Protein AF-A0A1F5G366-F1 (afdb_monomer_lite)

Secondary structure (DSSP, 8-state):
-HHHHHHHHHHHHHHHHHHHHHHHHHHHHHHHSPPPPHHHHHHHHHSPPPTT-SEEEEEEEPPEEETTEEEPPEEEEEEEESS-HHHHHHHHHHHHHHHH-EE-HHHHHHHHH--TTS-EEEEEE-TT-EEEEEEEEE-S-GGGTT-EEEEEEEEE------

Foldseek 3Di:
DVVVVVVVVVVVVVVVVVVVVVVVVVVVVCVQFPWADVVLVVLVVLQDDDPQWPDWDKDWGTWHDDPNDTRHTWIKIKTFGLDFLVVVCVVCVVVLCVVQVDWDPVLVVCSVDPDADDWRWIWGHHPQGKIKIKTDDAPDDNVRRRGTMIMITIHGCPDPPD

Structure (mmCIF, N/CA/C/O backbone):
data_AF-A0A1F5G366-F1
#
_entry.id   AF-A0A1F5G366-F1
#
loop_
_atom_site.group_PDB
_atom_site.id
_atom_site.type_symbol
_atom_site.label_atom_id
_atom_site.label_alt_id
_atom_site.label_comp_id
_atom_site.label_asym_id
_atom_site.label_entity_id
_atom_site.label_seq_id
_atom_site.pdbx_PDB_ins_code
_atom_site.Cartn_x
_atom_site.Cartn_y
_atom_site.Cartn_z
_atom_site.occupancy
_atom_site.B_iso_or_equiv
_atom_site.auth_seq_id
_atom_site.auth_comp_id
_atom_site.auth_asym_id
_atom_site.auth_atom_id
_atom_site.pdbx_PDB_model_num
ATOM 1 N N . MET A 1 1 ? -31.351 -15.127 53.339 1.00 62.88 1 MET A N 1
ATOM 2 C CA . MET A 1 1 ? -31.829 -14.475 52.096 1.00 62.88 1 MET A CA 1
ATOM 3 C C . MET A 1 1 ? -31.366 -13.026 51.927 1.00 62.88 1 MET A C 1
ATOM 5 O O . MET A 1 1 ? -30.633 -12.786 50.982 1.00 62.88 1 MET A O 1
ATOM 9 N N . LYS A 1 2 ? -31.686 -12.069 52.819 1.00 72.69 2 LYS A N 1
ATOM 10 C CA . LYS A 1 2 ? -31.352 -10.634 52.615 1.00 72.69 2 LYS A CA 1
ATOM 11 C C . LYS A 1 2 ? -29.860 -10.327 52.368 1.00 72.69 2 LYS A C 1
ATOM 13 O O . LYS A 1 2 ? -29.548 -9.559 51.470 1.00 72.69 2 LYS A O 1
ATOM 18 N N . ARG A 1 3 ? -28.933 -10.961 53.102 1.00 75.75 3 ARG A N 1
ATOM 19 C CA . ARG A 1 3 ? -27.478 -10.754 52.916 1.00 75.75 3 ARG A CA 1
ATOM 20 C C . ARG A 1 3 ? -26.962 -11.238 51.554 1.00 75.75 3 ARG A C 1
ATOM 22 O O . ARG A 1 3 ? -26.128 -10.572 50.962 1.00 75.75 3 ARG A O 1
ATOM 29 N N . ILE A 1 4 ? -27.492 -12.353 51.047 1.00 83.06 4 ILE A N 1
ATOM 30 C CA . ILE A 1 4 ? -27.098 -12.917 49.745 1.00 83.06 4 ILE A CA 1
ATOM 31 C C . ILE A 1 4 ? -27.535 -11.983 48.613 1.00 83.06 4 ILE A C 1
ATOM 33 O O . ILE A 1 4 ? -26.748 -11.707 47.718 1.00 83.06 4 ILE A O 1
ATOM 37 N N . VAL A 1 5 ? -28.751 -11.432 48.696 1.00 84.94 5 VAL A N 1
ATOM 38 C CA . VAL A 1 5 ? -29.271 -10.470 47.707 1.00 84.94 5 VAL A CA 1
ATOM 39 C C . VAL A 1 5 ? -28.429 -9.191 47.671 1.00 84.94 5 VAL A C 1
ATOM 41 O O . VAL A 1 5 ? -28.116 -8.699 46.593 1.00 84.94 5 VAL A O 1
ATOM 44 N N . ILE A 1 6 ? -28.009 -8.685 48.836 1.00 88.06 6 ILE A N 1
ATOM 45 C CA . ILE A 1 6 ? -27.150 -7.494 48.931 1.00 88.06 6 ILE A CA 1
ATOM 46 C C . ILE A 1 6 ? -25.779 -7.753 48.291 1.00 88.06 6 ILE A C 1
ATOM 48 O O . ILE A 1 6 ? -25.325 -6.955 47.478 1.00 88.06 6 ILE A O 1
ATOM 52 N N . VAL A 1 7 ? -25.136 -8.882 48.608 1.00 89.81 7 VAL A N 1
ATOM 53 C CA . VAL A 1 7 ? -23.838 -9.251 48.015 1.00 89.81 7 VAL A CA 1
ATOM 54 C C . VAL A 1 7 ? -23.951 -9.408 46.496 1.00 89.81 7 VAL A C 1
ATOM 56 O O . VAL A 1 7 ? -23.112 -8.886 45.766 1.00 89.81 7 VAL A O 1
ATOM 59 N N . LEU A 1 8 ? -25.013 -10.057 46.007 1.00 92.00 8 LEU A N 1
ATOM 60 C CA . LEU A 1 8 ? -25.249 -10.236 44.573 1.00 92.00 8 LEU A CA 1
ATOM 61 C C . LEU A 1 8 ? -25.433 -8.891 43.850 1.00 92.00 8 LEU A C 1
ATOM 63 O O . LEU A 1 8 ? -24.874 -8.688 42.775 1.00 92.00 8 LEU A O 1
ATOM 67 N N . PHE A 1 9 ? -26.169 -7.957 44.459 1.00 93.44 9 PHE A N 1
ATOM 68 C CA . PHE A 1 9 ? -26.361 -6.610 43.923 1.00 93.44 9 PHE A CA 1
ATOM 69 C C . PHE A 1 9 ? -25.031 -5.859 43.775 1.00 93.44 9 PHE A C 1
ATOM 71 O O . PHE A 1 9 ? -24.763 -5.291 42.717 1.00 93.44 9 PHE A O 1
ATOM 78 N N . PHE A 1 10 ? -24.165 -5.905 44.793 1.00 94.62 10 PHE A N 1
ATOM 79 C CA . PHE A 1 10 ? -22.843 -5.277 44.716 1.00 94.62 10 PHE A CA 1
ATOM 80 C C . PHE A 1 10 ? -21.952 -5.908 43.640 1.00 94.62 10 PHE A C 1
ATOM 82 O O . PHE A 1 10 ? -21.270 -5.182 42.921 1.00 94.62 10 PHE A O 1
ATOM 89 N N . LEU A 1 11 ? -21.985 -7.233 43.476 1.00 95.12 11 LEU A N 1
ATOM 90 C CA . LEU A 1 11 ? -21.223 -7.916 42.424 1.00 95.12 11 LEU A CA 1
ATOM 91 C C . LEU A 1 11 ? -21.684 -7.514 41.016 1.00 95.12 11 LEU A C 1
ATOM 93 O O . LEU A 1 11 ? -20.852 -7.272 40.139 1.00 95.12 11 LEU A O 1
ATOM 97 N N . ILE A 1 12 ? -22.998 -7.394 40.805 1.00 96.12 12 ILE A N 1
ATOM 98 C CA . ILE A 1 12 ? -23.562 -6.913 39.536 1.00 96.12 12 ILE A CA 1
ATOM 99 C C . ILE A 1 12 ? -23.140 -5.462 39.288 1.00 96.12 12 ILE A C 1
ATOM 101 O O . ILE A 1 12 ? -22.677 -5.142 38.195 1.00 96.12 12 ILE A O 1
ATOM 105 N N . LEU A 1 13 ? -23.232 -4.598 40.303 1.00 96.00 13 LEU A N 1
ATOM 106 C CA . LEU A 1 13 ? -22.831 -3.196 40.196 1.00 96.00 13 LEU A CA 1
ATOM 107 C C . LEU A 1 13 ? -21.349 -3.057 39.814 1.00 96.00 13 LEU A C 1
ATOM 109 O O . LEU A 1 13 ? -21.022 -2.320 38.887 1.00 96.00 13 LEU A O 1
ATOM 113 N N . ILE A 1 14 ? -20.460 -3.803 40.477 1.00 96.00 14 ILE A N 1
ATOM 114 C CA . ILE A 1 14 ? -19.024 -3.817 40.163 1.00 96.00 14 ILE A CA 1
ATOM 115 C C . ILE A 1 14 ? -18.791 -4.300 38.727 1.00 96.00 14 ILE A C 1
ATOM 117 O O . ILE A 1 14 ? -18.025 -3.682 37.991 1.00 96.00 14 ILE A O 1
ATOM 121 N N . SER A 1 15 ? -19.487 -5.353 38.296 1.00 96.38 15 SER A N 1
ATOM 122 C CA . SER A 1 15 ? -19.366 -5.884 36.931 1.00 96.38 15 SER A CA 1
ATOM 123 C C . SER A 1 15 ? -19.785 -4.858 35.872 1.00 96.38 15 SER A C 1
ATOM 125 O O . SER A 1 15 ? -19.104 -4.700 34.859 1.00 96.38 15 SER A O 1
ATOM 127 N N . ILE A 1 16 ? -20.866 -4.110 36.123 1.00 96.94 16 ILE A N 1
ATOM 128 C CA . ILE A 1 16 ? -21.324 -3.024 35.245 1.00 96.94 16 ILE A CA 1
ATOM 129 C C . ILE A 1 16 ? -20.283 -1.900 35.186 1.00 96.94 16 ILE A C 1
ATOM 131 O O . ILE A 1 16 ? -19.959 -1.428 34.097 1.00 96.94 16 ILE A O 1
ATOM 135 N N . LEU A 1 17 ? -19.724 -1.491 36.328 1.00 96.19 17 LEU A N 1
ATOM 136 C CA . LEU A 1 17 ? -18.698 -0.445 36.378 1.00 96.19 17 LEU A CA 1
ATOM 137 C C . LEU A 1 17 ? -17.430 -0.848 35.611 1.00 96.19 17 LEU A C 1
ATOM 139 O O . LEU A 1 17 ? -16.893 -0.037 34.856 1.00 96.19 17 LEU A O 1
ATOM 143 N N . ILE A 1 18 ? -16.991 -2.105 35.742 1.00 96.19 18 ILE A N 1
ATOM 144 C CA . ILE A 1 18 ? -15.857 -2.649 34.979 1.00 96.19 18 ILE A CA 1
ATOM 145 C C . ILE A 1 18 ? -16.158 -2.621 33.477 1.00 96.19 18 ILE A C 1
ATOM 147 O O . ILE A 1 18 ? -15.318 -2.179 32.694 1.00 96.19 18 ILE A O 1
ATOM 151 N N . LEU A 1 19 ? -17.359 -3.041 33.066 1.00 96.31 19 LEU A N 1
ATOM 152 C CA . LEU A 1 19 ? -17.755 -3.036 31.658 1.00 96.31 19 LEU A CA 1
ATOM 153 C C . LEU A 1 19 ? -17.775 -1.615 31.076 1.00 96.31 19 LEU A C 1
ATOM 155 O O . LEU A 1 19 ? -17.230 -1.390 29.998 1.00 96.31 19 LEU A O 1
ATOM 159 N N . ILE A 1 20 ? -18.350 -0.645 31.793 1.00 95.81 20 ILE A N 1
ATOM 160 C CA . ILE A 1 20 ? -18.363 0.765 31.374 1.00 95.81 20 ILE A CA 1
ATOM 161 C C . ILE A 1 20 ? -16.931 1.300 31.254 1.00 95.81 20 ILE A C 1
ATOM 163 O O . ILE A 1 20 ? -16.596 1.941 30.256 1.00 95.81 20 ILE A O 1
ATOM 167 N N . GLY A 1 21 ? -16.070 1.013 32.234 1.00 93.31 21 GLY A N 1
ATOM 168 C CA . GLY A 1 21 ? -14.654 1.383 32.188 1.00 93.31 21 GLY A CA 1
ATOM 169 C C . GLY A 1 21 ? -13.950 0.811 30.955 1.00 93.31 21 GLY A C 1
ATOM 170 O O . GLY A 1 21 ? -13.311 1.550 30.206 1.00 93.31 21 GLY A O 1
ATOM 171 N N . PHE A 1 22 ? -14.142 -0.482 30.684 1.00 95.25 22 PHE A N 1
ATOM 172 C CA . PHE A 1 22 ? -13.574 -1.160 29.519 1.00 95.25 22 PHE A CA 1
ATOM 173 C C . PHE A 1 22 ? -14.056 -0.557 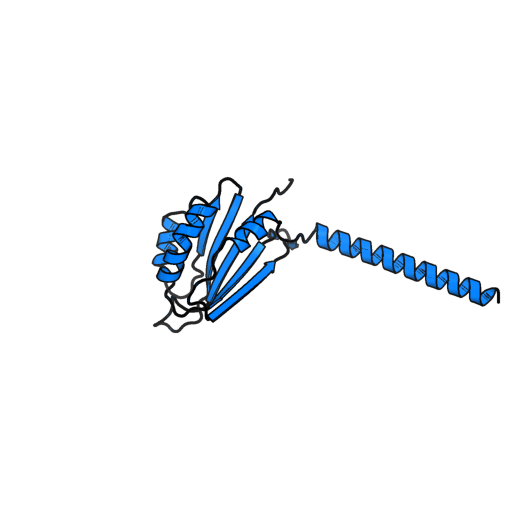28.191 1.00 95.25 22 PHE A C 1
ATOM 175 O O . PHE A 1 22 ? -13.250 -0.309 27.293 1.00 95.25 22 PHE A O 1
ATOM 182 N N . LEU A 1 23 ? -15.356 -0.271 28.066 1.00 94.44 23 LEU A N 1
ATOM 183 C CA . LEU A 1 23 ? -15.925 0.342 26.863 1.00 94.44 23 LEU A CA 1
ATOM 184 C C . LEU A 1 23 ? -15.363 1.749 26.612 1.00 94.44 23 LEU A C 1
ATOM 186 O O . LEU A 1 23 ? -15.047 2.079 25.468 1.00 94.44 23 LEU A O 1
ATOM 190 N N . ASN A 1 24 ? -15.179 2.553 27.664 1.00 92.50 24 ASN A N 1
ATOM 191 C CA . ASN A 1 24 ? -14.588 3.888 27.548 1.00 92.50 24 ASN A CA 1
ATOM 192 C C . ASN A 1 24 ? -13.113 3.838 27.129 1.00 92.50 24 ASN A C 1
ATOM 194 O O . ASN A 1 24 ? -12.729 4.546 26.200 1.00 92.50 24 ASN A O 1
ATOM 198 N N . ILE A 1 25 ? -12.301 2.964 27.739 1.00 90.75 25 ILE A N 1
ATOM 199 C CA . ILE A 1 25 ? -10.890 2.780 27.350 1.00 90.75 25 ILE A CA 1
ATOM 200 C C . ILE A 1 25 ? -10.794 2.351 25.885 1.00 90.75 25 ILE A C 1
ATOM 202 O O . ILE A 1 25 ? -10.002 2.900 25.120 1.00 90.75 25 ILE A O 1
ATOM 206 N N . ARG A 1 26 ? -11.638 1.402 25.466 1.00 88.25 26 ARG A N 1
ATOM 207 C CA . ARG A 1 26 ? -11.673 0.921 24.083 1.00 88.25 26 ARG A CA 1
ATOM 208 C C . ARG A 1 26 ? -12.060 2.026 23.097 1.00 88.25 26 ARG A C 1
ATOM 210 O O . ARG A 1 26 ? -11.462 2.110 22.027 1.00 88.25 26 ARG A O 1
ATOM 217 N N . LYS A 1 27 ? -13.028 2.878 23.451 1.00 87.38 27 LYS A N 1
ATOM 218 C CA . LYS A 1 27 ? -13.417 4.040 22.639 1.00 87.38 27 LYS A CA 1
ATOM 219 C C . LYS A 1 27 ? -12.245 5.008 22.462 1.00 87.38 27 LYS A C 1
ATOM 221 O O . LYS A 1 27 ? -11.898 5.307 21.325 1.00 87.38 27 LYS A O 1
ATOM 226 N N . ILE A 1 28 ? -11.608 5.418 23.562 1.00 85.31 28 ILE A N 1
ATOM 227 C CA . ILE A 1 28 ? -10.442 6.319 23.554 1.00 85.31 28 ILE A CA 1
ATOM 228 C C . ILE A 1 28 ? -9.320 5.726 22.695 1.00 85.31 28 ILE A C 1
ATOM 230 O O . ILE A 1 28 ? -8.752 6.409 21.846 1.00 85.31 28 ILE A O 1
ATOM 234 N N . TYR A 1 29 ? -9.038 4.431 22.858 1.00 84.00 29 TYR A N 1
ATOM 235 C CA . TYR A 1 29 ? -8.019 3.747 22.070 1.00 84.00 29 TYR A CA 1
ATOM 236 C C . TYR A 1 29 ? -8.291 3.836 20.562 1.00 84.00 29 TYR A C 1
ATOM 238 O O . TYR A 1 29 ? -7.373 4.146 19.808 1.00 84.00 29 TYR A O 1
ATOM 246 N N . TYR A 1 30 ? -9.525 3.599 20.108 1.00 81.12 30 TYR A N 1
ATOM 247 C CA . TYR A 1 30 ? -9.859 3.666 18.680 1.00 81.12 30 TYR A CA 1
ATOM 248 C C . TYR A 1 30 ? -9.951 5.084 18.123 1.00 81.12 30 TYR A C 1
ATOM 250 O O . TYR A 1 30 ? -9.686 5.271 16.939 1.00 81.12 30 TYR A O 1
ATOM 258 N N . GLU A 1 31 ? -10.303 6.062 18.952 1.00 80.25 31 GLU A N 1
ATOM 259 C CA . GLU A 1 31 ? -10.316 7.475 18.574 1.00 80.25 31 GLU A CA 1
ATOM 260 C C . GLU A 1 31 ? -8.891 7.993 18.332 1.00 80.25 31 GLU A C 1
ATOM 262 O O . GLU A 1 31 ? -8.640 8.676 17.343 1.00 80.25 31 GLU A O 1
ATOM 267 N N . HIS A 1 32 ? -7.933 7.574 19.165 1.00 78.38 32 HIS A N 1
ATOM 268 C CA . HIS A 1 32 ? -6.517 7.902 18.981 1.00 78.38 32 HIS A CA 1
ATOM 269 C C . HIS A 1 32 ? -5.772 6.973 18.016 1.00 78.38 32 HIS A C 1
ATOM 271 O O . HIS A 1 32 ? -4.686 7.333 17.568 1.00 78.38 32 HIS A O 1
ATOM 277 N N . ASN A 1 33 ? -6.332 5.800 17.697 1.00 81.38 33 ASN A N 1
ATOM 278 C CA . ASN A 1 33 ? -5.731 4.833 16.776 1.00 81.38 33 ASN A CA 1
ATOM 279 C C . ASN A 1 33 ? -6.712 4.382 15.677 1.00 81.38 33 ASN A C 1
ATOM 281 O O . ASN A 1 33 ? -7.146 3.210 15.655 1.00 81.38 33 ASN A O 1
ATOM 285 N N . PRO A 1 34 ? -7.108 5.306 14.778 1.00 83.06 34 PRO A N 1
ATOM 286 C CA . PRO A 1 34 ? -8.097 5.023 13.751 1.00 83.06 34 PRO A CA 1
ATOM 287 C C . PRO A 1 34 ? -7.582 4.001 12.733 1.00 83.06 34 PRO A C 1
ATOM 289 O O . PRO A 1 34 ? -6.385 3.896 12.460 1.00 83.06 34 PRO A O 1
ATOM 292 N N . LEU A 1 35 ? -8.511 3.228 12.166 1.00 86.94 35 LEU A N 1
ATOM 293 C CA . LEU A 1 35 ? -8.230 2.369 11.016 1.00 86.94 35 LEU A CA 1
ATOM 294 C C . LEU A 1 35 ? -8.151 3.198 9.728 1.00 86.94 35 LEU A C 1
ATOM 296 O O . LEU A 1 35 ? -8.714 4.294 9.677 1.00 86.94 35 LEU A O 1
ATOM 300 N N . PRO A 1 36 ? -7.514 2.660 8.672 1.00 88.81 36 PRO A N 1
ATOM 301 C CA . PRO A 1 36 ? -7.620 3.230 7.337 1.00 88.81 36 PRO A CA 1
ATOM 302 C C . PRO A 1 36 ? -9.082 3.368 6.919 1.00 88.81 36 PRO A C 1
ATOM 304 O O . PRO A 1 36 ? -9.911 2.499 7.204 1.00 88.81 36 PRO A O 1
ATOM 307 N N . SER A 1 37 ? -9.388 4.457 6.226 1.00 88.25 37 SER A N 1
ATOM 308 C CA . SER A 1 37 ? -10.738 4.758 5.760 1.00 88.25 37 SER A CA 1
ATOM 309 C C . SER A 1 37 ? -11.258 3.754 4.726 1.00 88.25 37 SER A C 1
ATOM 311 O O . SER A 1 37 ? -10.489 3.054 4.059 1.00 88.25 37 SER A O 1
ATOM 313 N N . GLU A 1 38 ? -12.578 3.749 4.513 1.00 88.50 38 GLU A N 1
ATOM 314 C CA . GLU A 1 38 ? -13.206 2.987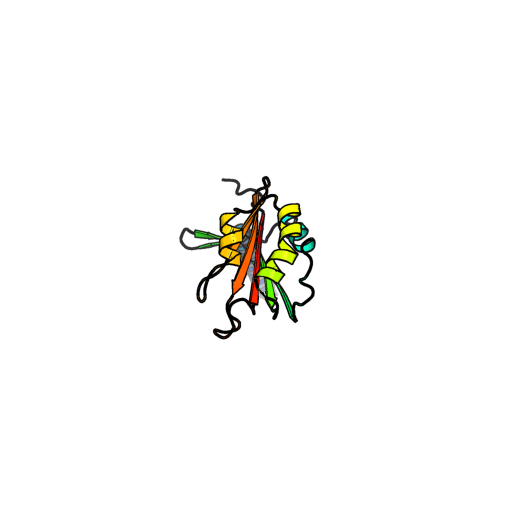 3.421 1.00 88.50 38 GLU A CA 1
ATOM 315 C C . GLU A 1 38 ? -12.687 3.414 2.042 1.00 88.50 38 GLU A C 1
ATOM 317 O O . GLU A 1 38 ? -12.563 2.593 1.140 1.00 88.50 38 GLU A O 1
ATOM 322 N N . ARG A 1 39 ? -12.301 4.681 1.875 1.00 86.88 39 ARG A N 1
ATOM 323 C CA . ARG A 1 39 ? -11.695 5.164 0.633 1.00 86.88 39 ARG A CA 1
ATOM 324 C C . ARG A 1 39 ? -10.306 4.574 0.403 1.00 86.88 39 ARG A C 1
ATOM 326 O O . ARG A 1 39 ? -10.025 4.086 -0.690 1.00 86.88 39 ARG A O 1
ATOM 333 N N . THR A 1 40 ? -9.463 4.566 1.437 1.00 88.50 40 THR A N 1
ATOM 334 C CA . THR A 1 40 ? -8.149 3.908 1.382 1.00 88.50 40 THR A CA 1
ATOM 335 C C . THR A 1 40 ? -8.324 2.414 1.093 1.00 88.50 40 THR A C 1
ATOM 337 O O . THR A 1 40 ? -7.585 1.846 0.293 1.00 88.50 40 THR A O 1
ATOM 340 N N . ARG A 1 41 ? -9.350 1.782 1.684 1.00 90.50 41 ARG A N 1
ATOM 341 C CA . ARG A 1 41 ? -9.714 0.385 1.420 1.00 90.50 41 ARG A CA 1
ATOM 342 C C . ARG A 1 41 ? -10.123 0.150 -0.039 1.00 90.50 41 ARG A C 1
ATOM 344 O O . ARG A 1 41 ? -9.634 -0.788 -0.654 1.00 90.50 41 ARG A O 1
ATOM 351 N N . ALA A 1 42 ? -10.978 1.000 -0.599 1.00 89.06 42 ALA A N 1
ATOM 352 C CA . ALA A 1 42 ? -11.442 0.859 -1.977 1.00 89.06 42 ALA A CA 1
ATOM 353 C C . ALA A 1 42 ? -10.294 0.985 -2.991 1.00 89.06 42 ALA A C 1
ATOM 355 O O . ALA A 1 42 ? -10.251 0.244 -3.969 1.00 89.06 42 ALA A O 1
ATOM 356 N N . ILE A 1 43 ? -9.340 1.889 -2.742 1.00 87.94 43 ILE A N 1
ATOM 357 C CA . ILE A 1 43 ? -8.140 2.022 -3.581 1.00 87.94 43 ILE A CA 1
ATOM 358 C C . ILE A 1 43 ? -7.226 0.811 -3.412 1.00 87.94 43 ILE A C 1
ATOM 360 O O . ILE A 1 43 ? -6.732 0.283 -4.399 1.00 87.94 43 ILE A O 1
ATOM 364 N N . ARG A 1 44 ? -7.030 0.321 -2.184 1.00 91.12 44 ARG A N 1
ATOM 365 C CA . ARG A 1 44 ? -6.279 -0.919 -1.943 1.00 91.12 44 ARG A CA 1
ATOM 366 C C . ARG A 1 44 ? -6.839 -2.066 -2.783 1.00 91.12 44 ARG A C 1
ATOM 368 O O . ARG A 1 44 ? -6.075 -2.780 -3.418 1.00 91.12 44 ARG A O 1
ATOM 375 N N . ASP A 1 45 ? -8.160 -2.216 -2.802 1.00 91.31 45 ASP A N 1
ATOM 376 C CA . ASP A 1 45 ? -8.836 -3.292 -3.533 1.00 91.31 45 ASP A CA 1
ATOM 377 C C . ASP A 1 45 ? -8.775 -3.125 -5.059 1.00 91.31 45 ASP A C 1
ATOM 379 O O . ASP A 1 45 ? -8.991 -4.094 -5.785 1.00 91.31 45 ASP A O 1
ATOM 383 N N . SER A 1 46 ? -8.456 -1.926 -5.561 1.00 89.50 46 SER A N 1
ATOM 384 C CA . SER A 1 46 ? -8.252 -1.680 -6.993 1.00 89.50 46 SER A CA 1
ATOM 385 C C . SER A 1 46 ? -6.814 -1.928 -7.460 1.00 89.50 46 SER A C 1
ATOM 387 O O . SER A 1 46 ? -6.575 -1.994 -8.669 1.00 89.50 46 SER A O 1
ATOM 389 N N . ILE A 1 47 ? -5.859 -2.080 -6.535 1.00 90.44 47 ILE A N 1
ATOM 390 C CA . ILE A 1 47 ? -4.469 -2.404 -6.864 1.00 90.44 47 ILE A CA 1
ATOM 391 C C . ILE A 1 47 ? -4.396 -3.891 -7.238 1.00 90.44 47 ILE A C 1
ATOM 393 O O . ILE A 1 47 ? -4.703 -4.751 -6.407 1.00 90.44 47 ILE A O 1
ATOM 397 N N . PRO A 1 48 ? -3.983 -4.232 -8.473 1.00 94.44 48 PRO A N 1
ATOM 398 C CA . PRO A 1 48 ? -3.870 -5.619 -8.884 1.00 94.44 48 PRO A CA 1
ATOM 399 C C . PRO A 1 48 ? -2.720 -6.298 -8.141 1.00 94.44 48 PRO A C 1
ATOM 401 O O . PRO A 1 48 ? -1.656 -5.711 -7.942 1.00 94.44 48 PRO A O 1
ATOM 404 N N . ARG A 1 49 ? -2.916 -7.567 -7.779 1.00 95.31 49 ARG A N 1
ATOM 405 C CA . ARG A 1 49 ? -1.831 -8.416 -7.281 1.00 95.31 49 ARG A CA 1
ATOM 406 C C . ARG A 1 49 ? -0.737 -8.541 -8.346 1.00 95.31 49 ARG A C 1
ATOM 408 O O . ARG A 1 49 ? -1.052 -8.782 -9.511 1.00 95.31 49 ARG A O 1
ATOM 415 N N . TYR A 1 50 ? 0.530 -8.441 -7.937 1.00 95.75 50 TYR A N 1
ATOM 416 C CA . TYR A 1 50 ? 1.654 -8.683 -8.845 1.00 95.75 50 TYR A CA 1
ATOM 417 C C . TYR A 1 50 ? 1.619 -10.140 -9.340 1.00 95.75 50 TYR A C 1
ATOM 419 O O . TYR A 1 50 ? 1.549 -11.050 -8.507 1.00 95.75 50 TYR A O 1
ATOM 427 N N . PRO A 1 51 ? 1.662 -10.394 -10.658 1.00 96.00 51 PRO A N 1
ATOM 428 C CA . PRO A 1 51 ? 1.425 -11.727 -11.212 1.00 96.00 51 PRO A CA 1
ATOM 429 C C . PRO A 1 51 ? 2.453 -12.764 -10.747 1.00 96.00 51 PRO A C 1
ATOM 431 O O . PRO A 1 51 ? 2.080 -13.899 -10.461 1.00 96.00 51 PRO A O 1
ATOM 434 N N . ASN A 1 52 ? 3.715 -12.360 -10.595 1.00 95.06 52 ASN A N 1
ATOM 435 C CA . ASN A 1 52 ? 4.813 -13.253 -10.218 1.00 95.06 52 ASN A CA 1
ATOM 436 C C . ASN A 1 52 ? 5.099 -13.260 -8.704 1.00 95.06 52 ASN A C 1
ATOM 438 O O . ASN A 1 52 ? 6.104 -13.810 -8.260 1.00 95.06 52 ASN A O 1
ATOM 442 N N . ALA A 1 53 ? 4.223 -12.664 -7.885 1.00 93.31 53 ALA A N 1
ATOM 443 C CA . ALA A 1 53 ? 4.420 -12.625 -6.439 1.00 93.31 53 ALA A CA 1
ATOM 444 C C . ALA A 1 53 ? 4.167 -13.986 -5.771 1.00 93.31 53 ALA A C 1
ATOM 446 O O . ALA A 1 53 ? 3.039 -14.501 -5.768 1.00 93.31 53 ALA A O 1
ATOM 447 N N . THR A 1 54 ? 5.197 -14.515 -5.109 1.00 92.06 54 THR A N 1
ATOM 448 C CA . THR A 1 54 ? 5.144 -15.771 -4.341 1.00 92.06 54 THR A CA 1
ATOM 449 C C . THR A 1 54 ? 4.443 -15.597 -2.993 1.00 92.06 54 THR A C 1
ATOM 451 O O . THR A 1 54 ? 3.806 -16.526 -2.496 1.00 92.06 54 THR A O 1
ATOM 454 N N . ARG A 1 55 ? 4.484 -14.381 -2.440 1.00 91.12 55 ARG A N 1
ATOM 455 C CA . ARG A 1 55 ? 3.784 -13.959 -1.220 1.00 91.12 55 ARG A CA 1
ATOM 456 C C . ARG A 1 55 ? 2.959 -12.708 -1.501 1.00 91.12 55 ARG A C 1
ATOM 458 O O . ARG A 1 55 ? 3.380 -11.868 -2.285 1.00 91.12 55 ARG A O 1
ATOM 465 N N . TRP A 1 56 ? 1.790 -12.587 -0.877 1.00 93.00 56 TRP A N 1
ATOM 466 C CA . TRP A 1 56 ? 0.961 -11.382 -0.954 1.00 93.00 56 TRP A CA 1
ATOM 467 C C . TRP A 1 56 ? 0.198 -11.200 0.350 1.00 93.00 56 TRP A C 1
ATOM 469 O O . TRP A 1 56 ? -0.741 -11.946 0.635 1.00 93.00 56 TRP A O 1
ATOM 479 N N . GLU A 1 57 ? 0.608 -10.219 1.140 1.00 94.25 57 GLU A N 1
ATOM 480 C CA . GLU A 1 57 ? 0.036 -9.933 2.449 1.00 94.25 57 GLU A CA 1
ATOM 481 C C . GLU A 1 57 ? -0.433 -8.495 2.518 1.00 94.25 57 GLU A C 1
ATOM 483 O O . GLU A 1 57 ? 0.214 -7.595 1.994 1.00 94.25 57 GLU A O 1
ATOM 488 N N . ILE A 1 58 ? -1.579 -8.284 3.157 1.00 94.38 58 ILE A N 1
ATOM 489 C CA . ILE A 1 58 ? -2.161 -6.961 3.334 1.00 94.38 58 ILE A CA 1
ATOM 490 C C . ILE A 1 58 ? -2.475 -6.779 4.812 1.00 94.38 58 ILE A C 1
ATOM 492 O O . ILE A 1 58 ? -3.280 -7.518 5.381 1.00 94.38 58 ILE A O 1
ATOM 496 N N . GLU A 1 59 ? -1.894 -5.750 5.409 1.00 93.25 59 GLU A N 1
ATOM 497 C CA . GLU A 1 59 ? -2.076 -5.395 6.807 1.00 93.25 59 GLU A CA 1
ATOM 498 C C . GLU A 1 59 ? -2.679 -3.997 6.938 1.00 93.25 59 GLU A C 1
ATOM 500 O O . GLU A 1 59 ? -2.328 -3.065 6.216 1.00 93.25 59 GLU A O 1
ATOM 505 N N . ALA A 1 60 ? -3.609 -3.837 7.880 1.00 91.25 60 ALA A N 1
ATOM 506 C CA . ALA A 1 60 ? -4.127 -2.526 8.249 1.00 91.25 60 ALA A CA 1
ATOM 507 C C . ALA A 1 60 ? -3.287 -1.959 9.396 1.00 91.25 60 ALA A C 1
ATOM 509 O O . ALA A 1 60 ? -3.373 -2.438 10.529 1.00 91.25 60 ALA A O 1
ATOM 510 N N . HIS A 1 61 ? -2.523 -0.908 9.121 1.00 88.31 61 HIS A N 1
ATOM 511 C CA . HIS A 1 61 ? -1.833 -0.144 10.144 1.00 88.31 61 HIS A CA 1
ATOM 512 C C . HIS A 1 61 ? -2.782 0.916 10.704 1.00 88.31 61 HIS A C 1
ATOM 514 O O . HIS A 1 61 ? -3.258 1.804 9.987 1.00 88.31 61 HIS A O 1
ATOM 520 N N . ARG A 1 62 ? -3.081 0.816 12.001 1.00 84.44 62 ARG A N 1
ATOM 521 C CA . ARG A 1 62 ? -3.793 1.886 12.702 1.00 84.44 62 ARG A CA 1
ATOM 522 C C . ARG A 1 62 ? -2.863 3.083 12.797 1.00 84.44 62 ARG A C 1
ATOM 524 O O . ARG A 1 62 ? -1.710 2.922 13.179 1.00 84.44 62 ARG A O 1
ATOM 531 N N . GLY A 1 63 ? -3.369 4.261 12.456 1.00 77.62 63 GLY A N 1
ATOM 532 C CA . GLY A 1 63 ? -2.630 5.487 12.734 1.00 77.62 63 GLY A CA 1
ATOM 533 C C . GLY A 1 63 ? -2.448 5.645 14.238 1.00 77.62 63 GLY A C 1
ATOM 534 O O . GLY A 1 63 ? -3.156 5.006 15.012 1.00 77.62 63 GLY A O 1
ATOM 535 N N . GLY A 1 64 ? -1.520 6.486 14.662 1.00 73.81 64 GLY A N 1
ATOM 536 C CA . GLY A 1 64 ? -1.304 6.743 16.077 1.00 73.81 64 GLY A CA 1
ATOM 537 C C . GLY A 1 64 ? -0.312 7.869 16.293 1.00 73.81 64 GLY A C 1
ATOM 538 O O . GLY A 1 64 ? 0.568 8.109 15.471 1.00 73.81 64 GLY A O 1
ATOM 539 N N . CYS A 1 65 ? -0.452 8.574 17.408 1.00 70.75 65 CYS A N 1
ATOM 540 C CA . CYS A 1 65 ? 0.500 9.597 17.815 1.00 70.75 65 CYS A CA 1
ATOM 541 C C . CYS A 1 65 ? 1.359 9.064 18.956 1.00 70.75 65 CYS A C 1
ATOM 543 O O . CYS A 1 65 ? 0.849 8.761 20.031 1.00 70.75 65 CYS A O 1
ATOM 545 N N . ASN A 1 66 ? 2.666 8.986 18.724 1.00 63.56 66 ASN A N 1
ATOM 546 C CA . ASN A 1 66 ? 3.657 8.591 19.713 1.00 63.56 66 ASN A CA 1
ATOM 547 C C . ASN A 1 66 ? 4.746 9.664 19.77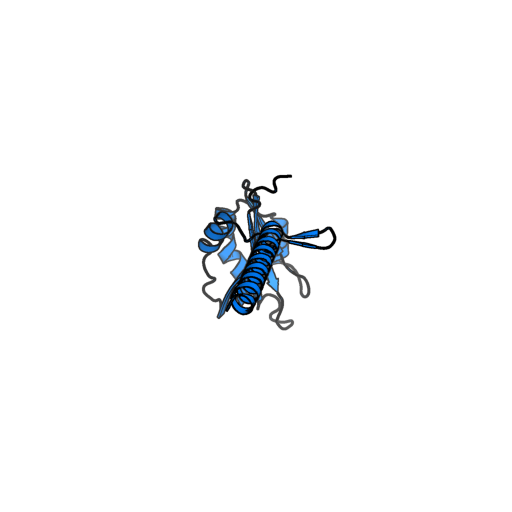9 1.00 63.56 66 ASN A C 1
ATOM 549 O O . ASN A 1 66 ? 5.358 9.999 18.768 1.00 63.56 66 ASN A O 1
ATOM 553 N N . TRP A 1 67 ? 5.002 10.189 20.983 1.00 61.69 67 TRP A N 1
ATOM 554 C CA . TRP A 1 67 ? 6.171 11.033 21.274 1.00 61.69 67 TRP A CA 1
ATOM 555 C C . TRP A 1 67 ? 6.332 12.236 20.321 1.00 61.69 67 TRP A C 1
ATOM 557 O O . TRP A 1 67 ? 7.432 12.563 19.890 1.00 61.69 67 TRP A O 1
ATOM 567 N N . GLY A 1 68 ? 5.219 12.889 19.969 1.00 61.69 68 GLY A N 1
ATOM 568 C CA . GLY A 1 68 ? 5.211 14.068 19.092 1.00 61.69 68 GLY A CA 1
ATOM 569 C C . GLY A 1 68 ? 5.221 13.770 17.588 1.00 61.69 68 GLY A C 1
ATOM 570 O O . GLY A 1 68 ? 5.119 14.705 16.799 1.00 61.69 68 GLY A O 1
ATOM 571 N N . SER A 1 69 ? 5.279 12.499 17.180 1.00 64.88 69 SER A N 1
ATOM 572 C CA . SER A 1 69 ? 5.105 12.077 15.788 1.00 64.88 69 SER A CA 1
ATOM 573 C C . SER A 1 69 ? 3.785 11.328 15.623 1.00 64.88 69 SER A C 1
ATOM 575 O O . SER A 1 69 ? 3.485 10.411 16.389 1.00 64.88 69 SER A O 1
ATOM 577 N N . CYS A 1 70 ? 2.982 11.721 14.635 1.00 71.00 70 CYS A N 1
ATOM 578 C CA . CYS A 1 70 ? 1.729 11.051 14.305 1.00 71.00 70 CYS A CA 1
ATOM 579 C C . CYS A 1 70 ? 1.878 10.288 12.992 1.00 71.00 70 CYS A C 1
ATOM 581 O O . CYS A 1 70 ? 2.132 10.893 11.947 1.00 71.00 70 CYS A O 1
ATOM 583 N N . SER A 1 71 ? 1.688 8.969 13.038 1.00 76.31 71 SER A N 1
ATOM 584 C CA . SER A 1 71 ? 1.525 8.156 11.842 1.00 76.31 71 SER A CA 1
ATOM 585 C C . SER A 1 71 ? 0.050 8.167 11.418 1.00 76.31 71 SER A C 1
ATOM 587 O O . SER A 1 71 ? -0.844 7.900 12.225 1.00 76.31 71 SER A O 1
ATOM 589 N N . PRO A 1 72 ? -0.252 8.503 10.160 1.00 81.69 72 PRO A N 1
ATOM 590 C CA . PRO A 1 72 ? -1.595 8.339 9.617 1.00 81.69 72 PRO A CA 1
ATOM 591 C C . PRO A 1 72 ? -1.933 6.845 9.445 1.00 81.69 72 PRO A C 1
ATOM 593 O O . PRO A 1 72 ? -1.028 6.043 9.207 1.00 81.69 72 PRO A O 1
ATOM 596 N N . PRO A 1 73 ? -3.217 6.455 9.520 1.00 87.62 73 PRO A N 1
ATOM 597 C CA . PRO A 1 73 ? -3.634 5.093 9.200 1.00 87.62 73 PRO A CA 1
ATOM 598 C C . PRO A 1 73 ? -3.302 4.734 7.754 1.00 87.62 73 PRO A C 1
ATOM 600 O O . PRO A 1 73 ? -3.505 5.552 6.856 1.00 87.62 73 PRO A O 1
ATOM 603 N N . ALA A 1 74 ? -2.844 3.507 7.525 1.00 90.88 74 ALA A N 1
ATOM 604 C CA . ALA A 1 74 ? -2.442 3.041 6.203 1.00 90.88 74 ALA A CA 1
ATOM 605 C C . ALA A 1 74 ? -2.748 1.554 5.986 1.00 90.88 74 ALA A C 1
ATOM 607 O O . ALA A 1 74 ? -2.885 0.786 6.940 1.00 90.88 74 ALA A O 1
ATOM 608 N N . TYR A 1 75 ? -2.842 1.140 4.726 1.00 93.00 75 TYR A N 1
ATOM 609 C CA . TYR A 1 75 ? -2.683 -0.262 4.358 1.00 93.00 75 TYR A CA 1
ATOM 610 C C . TYR A 1 75 ? -1.245 -0.500 3.919 1.00 93.00 75 TYR A C 1
ATOM 612 O O . TYR A 1 75 ? -0.748 0.177 3.020 1.00 93.00 75 TYR A O 1
ATOM 620 N N . LEU A 1 76 ? -0.618 -1.490 4.544 1.00 92.38 76 LEU A N 1
ATOM 621 C CA . LEU A 1 76 ? 0.671 -2.017 4.137 1.00 92.38 76 LEU A CA 1
ATOM 622 C C . LEU A 1 76 ? 0.420 -3.266 3.305 1.00 92.38 76 LEU A C 1
ATOM 624 O O . LEU A 1 76 ? -0.321 -4.152 3.727 1.00 92.38 76 LEU A O 1
ATOM 628 N N . ILE A 1 77 ? 1.000 -3.330 2.116 1.00 93.69 77 ILE A N 1
ATOM 629 C CA . ILE A 1 77 ? 0.931 -4.517 1.263 1.00 93.69 77 ILE A CA 1
ATOM 630 C C . ILE A 1 77 ? 2.351 -5.023 1.102 1.00 93.69 77 ILE A C 1
ATOM 632 O O . ILE A 1 77 ? 3.199 -4.247 0.689 1.00 93.69 77 ILE A O 1
ATOM 636 N N . PHE A 1 78 ? 2.614 -6.290 1.394 1.00 92.25 78 PHE A N 1
ATOM 637 C CA . PHE A 1 78 ? 3.926 -6.912 1.246 1.00 92.25 78 PHE A CA 1
ATOM 638 C C . PHE A 1 78 ? 3.861 -8.027 0.216 1.00 92.25 78 PHE A C 1
ATOM 640 O O . PHE A 1 78 ? 2.926 -8.833 0.217 1.00 92.25 78 PHE A O 1
ATOM 647 N N . PHE A 1 79 ? 4.863 -8.095 -0.653 1.00 92.81 79 PHE A N 1
ATOM 648 C CA . PHE A 1 79 ? 4.981 -9.186 -1.606 1.00 92.81 79 PHE A CA 1
ATOM 649 C C . PHE A 1 79 ? 6.433 -9.493 -1.933 1.00 92.81 79 PHE A C 1
ATOM 651 O O . PHE A 1 79 ? 7.280 -8.604 -1.927 1.00 92.81 79 PHE A O 1
ATOM 658 N N . ASP A 1 80 ? 6.691 -10.756 -2.252 1.00 91.06 80 ASP A N 1
ATOM 659 C CA . ASP A 1 80 ? 8.022 -11.242 -2.600 1.00 91.06 80 ASP A CA 1
ATOM 660 C C . ASP A 1 80 ? 8.019 -11.680 -4.074 1.00 91.06 80 ASP A C 1
ATOM 662 O O . ASP A 1 80 ? 7.075 -12.336 -4.525 1.00 91.06 80 ASP A O 1
ATOM 666 N N . THR A 1 81 ? 9.049 -11.313 -4.836 1.00 90.25 81 THR A N 1
ATOM 667 C CA . THR A 1 81 ? 9.242 -11.731 -6.234 1.00 90.25 81 THR A CA 1
ATOM 668 C C . THR A 1 81 ? 10.729 -11.826 -6.586 1.00 90.25 81 THR A C 1
ATOM 670 O O . THR A 1 81 ? 11.581 -11.189 -5.963 1.00 90.25 81 THR A O 1
ATOM 673 N N . THR A 1 82 ? 11.042 -12.649 -7.586 1.00 88.81 82 THR A N 1
ATOM 674 C CA . THR A 1 82 ? 12.375 -12.731 -8.199 1.00 88.81 82 THR A CA 1
ATOM 675 C C . THR A 1 82 ? 12.565 -11.742 -9.342 1.00 88.81 82 THR A C 1
ATOM 677 O O . THR A 1 82 ? 13.665 -11.654 -9.875 1.00 88.81 82 THR A O 1
ATOM 680 N N . ASP A 1 83 ? 11.509 -11.047 -9.753 1.00 90.06 83 ASP A N 1
ATOM 681 C CA . ASP A 1 83 ? 11.594 -10.051 -10.818 1.00 90.06 83 ASP A CA 1
ATOM 682 C C . ASP A 1 83 ? 12.336 -8.810 -10.323 1.00 90.06 83 ASP A C 1
ATOM 684 O O . ASP A 1 83 ? 12.368 -8.517 -9.124 1.00 90.06 83 ASP A O 1
ATOM 688 N N . SER A 1 84 ? 12.951 -8.088 -11.253 1.00 87.31 84 SER A N 1
ATOM 689 C CA . SER A 1 84 ? 13.681 -6.866 -10.941 1.00 87.31 84 SER A CA 1
ATOM 690 C C . SER A 1 84 ? 12.750 -5.756 -10.463 1.00 87.31 84 SER A C 1
ATOM 692 O O . SER A 1 84 ? 11.578 -5.644 -10.835 1.00 87.31 84 SER A O 1
ATOM 694 N N . ARG A 1 85 ? 13.324 -4.827 -9.704 1.00 86.06 85 ARG A N 1
ATOM 695 C CA . ARG A 1 85 ? 12.671 -3.583 -9.293 1.00 86.06 85 ARG A CA 1
ATOM 696 C C . ARG A 1 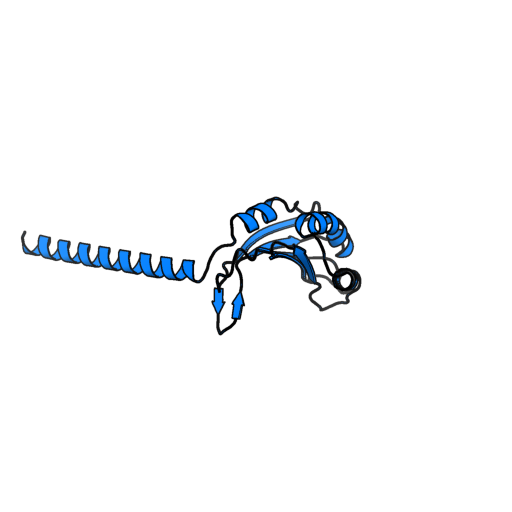85 ? 12.090 -2.800 -10.477 1.00 86.06 85 ARG A C 1
ATOM 698 O O . ARG A 1 85 ? 11.029 -2.197 -10.332 1.00 86.06 85 ARG A O 1
ATOM 705 N N . ASN A 1 86 ? 12.753 -2.823 -11.635 1.00 88.62 86 ASN A N 1
ATOM 706 C CA . ASN A 1 86 ? 12.274 -2.150 -12.843 1.00 88.62 86 ASN A CA 1
ATOM 707 C C . ASN A 1 86 ? 11.029 -2.827 -13.417 1.00 88.62 86 ASN A C 1
ATOM 709 O O . ASN A 1 86 ? 10.066 -2.136 -13.726 1.00 88.62 86 ASN A O 1
ATOM 713 N N . GLU A 1 87 ? 11.008 -4.159 -13.482 1.00 92.81 87 GLU A N 1
ATOM 714 C CA . GLU A 1 87 ? 9.829 -4.917 -13.918 1.00 92.81 87 GLU A CA 1
ATOM 715 C C . GLU A 1 87 ? 8.638 -4.702 -12.977 1.00 92.81 87 GLU A C 1
ATOM 717 O O . GLU A 1 87 ? 7.500 -4.532 -13.423 1.00 92.81 87 GLU A O 1
ATOM 722 N N . VAL A 1 88 ? 8.890 -4.660 -11.665 1.00 92.44 88 VAL A N 1
ATOM 723 C CA . VAL A 1 88 ? 7.865 -4.332 -10.667 1.00 92.44 88 VAL A CA 1
ATOM 724 C C . VAL A 1 88 ? 7.350 -2.906 -10.870 1.00 92.44 88 VAL A C 1
ATOM 726 O O . VAL A 1 88 ? 6.136 -2.694 -10.915 1.00 92.44 88 VAL A O 1
ATOM 729 N N . LEU A 1 89 ? 8.244 -1.925 -11.028 1.00 91.19 89 LEU A N 1
ATOM 730 C CA . LEU A 1 89 ? 7.853 -0.539 -11.272 1.00 91.19 89 LEU A CA 1
ATOM 731 C C . LEU A 1 89 ? 7.037 -0.410 -12.558 1.00 91.19 89 LEU A C 1
ATOM 733 O O . LEU A 1 89 ? 5.985 0.215 -12.529 1.00 91.19 89 LEU A O 1
ATOM 737 N N . ASP A 1 90 ? 7.478 -1.008 -13.662 1.00 93.75 90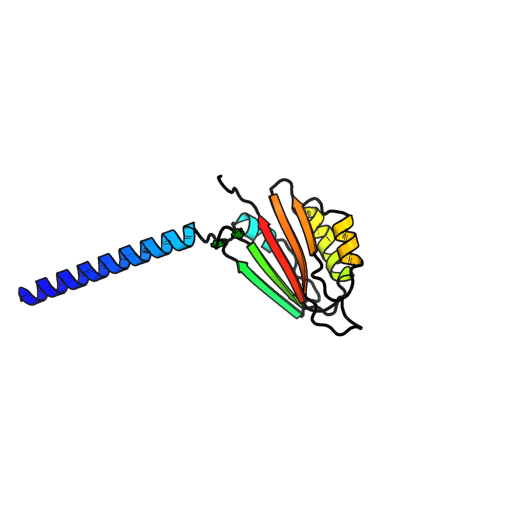 ASP A N 1
ATOM 738 C CA . ASP A 1 90 ? 6.819 -0.897 -14.966 1.00 93.75 90 ASP A CA 1
ATOM 739 C C . ASP A 1 90 ? 5.400 -1.476 -14.950 1.00 93.75 90 ASP A C 1
ATOM 741 O O . ASP A 1 90 ? 4.495 -0.911 -15.567 1.00 93.75 90 ASP A O 1
ATOM 745 N N . PHE A 1 91 ? 5.176 -2.550 -14.188 1.00 95.31 91 PHE A N 1
ATOM 746 C CA . PHE A 1 91 ? 3.841 -3.106 -13.979 1.00 95.31 91 PHE A CA 1
ATOM 747 C C . PHE A 1 91 ? 2.916 -2.139 -13.226 1.00 95.31 91 PHE A C 1
ATOM 749 O O . PHE A 1 91 ? 1.766 -1.930 -13.621 1.00 95.31 91 PHE A O 1
ATOM 756 N N . TYR A 1 92 ? 3.401 -1.541 -12.134 1.00 93.44 92 TYR A N 1
ATOM 757 C CA . TYR A 1 92 ? 2.568 -0.705 -11.270 1.00 93.44 92 TYR A CA 1
ATOM 758 C C . TYR A 1 92 ? 2.457 0.747 -11.725 1.00 93.44 92 TYR A C 1
ATOM 760 O O . TYR A 1 92 ? 1.443 1.386 -11.451 1.00 93.44 92 TYR A O 1
ATOM 768 N N . LEU A 1 93 ? 3.444 1.269 -12.448 1.00 91.19 93 LEU A N 1
ATOM 769 C CA . LEU A 1 93 ? 3.498 2.652 -12.909 1.00 91.19 93 LEU A CA 1
ATOM 770 C C . LEU A 1 93 ? 2.204 3.113 -13.609 1.00 91.19 93 LEU A C 1
ATOM 772 O O . LEU A 1 93 ? 1.658 4.133 -13.186 1.00 91.19 93 LEU A O 1
ATOM 776 N N . PRO A 1 94 ? 1.635 2.400 -14.605 1.00 91.06 94 PRO A N 1
ATOM 777 C CA . PRO A 1 94 ? 0.382 2.829 -15.233 1.00 91.06 94 PRO A CA 1
ATOM 778 C C . PRO A 1 94 ? -0.808 2.800 -14.264 1.00 91.06 94 PRO A C 1
ATOM 780 O O . PRO A 1 94 ? -1.674 3.676 -14.318 1.00 91.06 94 PRO A O 1
ATOM 783 N N . VAL A 1 95 ? -0.855 1.824 -13.351 1.00 89.75 95 VAL A N 1
ATOM 784 C CA . VAL A 1 95 ? -1.907 1.723 -12.327 1.00 89.75 95 VAL A CA 1
ATOM 785 C C . VAL A 1 95 ? -1.802 2.888 -11.346 1.00 89.75 95 VAL A C 1
ATOM 787 O O . VAL A 1 95 ? -2.815 3.499 -10.994 1.00 89.75 95 VAL A O 1
ATOM 790 N N . PHE A 1 96 ? -0.587 3.222 -10.922 1.00 90.00 96 PHE A N 1
ATOM 791 C CA . PHE A 1 96 ? -0.336 4.280 -9.958 1.00 90.00 96 PHE A CA 1
ATOM 792 C C . PHE A 1 96 ? -0.551 5.660 -10.566 1.00 90.00 96 PHE A C 1
ATOM 794 O O . PHE A 1 96 ? -1.259 6.465 -9.975 1.00 90.00 96 PHE A O 1
ATOM 801 N N . LEU A 1 97 ? -0.093 5.918 -11.789 1.00 86.44 97 LEU A N 1
ATOM 802 C CA . LEU A 1 97 ? -0.409 7.167 -12.488 1.00 86.44 97 LEU A CA 1
ATOM 803 C C . LEU A 1 97 ? -1.921 7.339 -12.693 1.00 86.44 97 LEU A C 1
ATOM 805 O O . LEU A 1 97 ? -2.455 8.423 -12.473 1.00 86.44 97 LEU A O 1
ATOM 809 N N . LYS A 1 98 ? -2.649 6.266 -13.027 1.00 85.31 98 LYS A N 1
ATOM 810 C CA . LYS A 1 98 ? -4.110 6.323 -13.188 1.00 85.31 98 LYS A CA 1
ATOM 811 C C . LYS A 1 98 ? -4.845 6.668 -11.888 1.00 85.31 98 LYS A C 1
ATOM 813 O O . LYS A 1 98 ? -5.796 7.443 -11.920 1.00 85.31 98 LYS A O 1
ATOM 818 N N . ASN A 1 99 ? -4.453 6.068 -10.762 1.00 80.56 99 ASN A N 1
ATOM 819 C CA . ASN A 1 99 ? -5.157 6.237 -9.483 1.00 80.56 99 ASN A CA 1
ATOM 820 C C . ASN A 1 99 ? -4.653 7.443 -8.672 1.00 80.56 99 ASN A C 1
ATOM 822 O O . ASN A 1 99 ? -5.417 8.041 -7.909 1.00 80.56 99 ASN A O 1
ATOM 826 N N . PHE A 1 100 ? -3.385 7.816 -8.843 1.00 82.94 100 PHE A N 1
ATOM 827 C CA . PHE A 1 100 ? -2.698 8.807 -8.020 1.00 82.94 100 PHE A CA 1
ATOM 828 C C . PHE A 1 100 ? -2.184 10.017 -8.808 1.00 82.94 100 PHE A C 1
ATOM 830 O O . PHE A 1 100 ? -1.735 10.972 -8.206 1.00 82.94 100 PHE A O 1
ATOM 837 N N . GLY A 1 101 ? -2.301 10.055 -10.134 1.00 78.94 101 GLY A N 1
ATOM 838 C CA . GLY A 1 101 ? -1.988 11.238 -10.939 1.00 78.94 101 GLY A CA 1
ATOM 839 C C . GLY A 1 101 ? -0.514 11.345 -11.315 1.00 78.94 101 GLY A C 1
ATOM 840 O O . GLY A 1 101 ? -0.171 11.131 -12.475 1.00 78.94 101 GLY A O 1
ATOM 841 N N . SER A 1 102 ? 0.359 11.684 -10.366 1.00 78.69 102 SER A N 1
ATOM 842 C CA . SER A 1 102 ? 1.773 11.942 -10.668 1.00 78.69 102 SER A CA 1
ATOM 843 C C . SER A 1 102 ? 2.729 11.440 -9.593 1.00 78.69 102 SER A C 1
ATOM 845 O O . SER A 1 102 ? 2.409 11.454 -8.406 1.00 78.69 102 SER A O 1
ATOM 847 N N . ALA A 1 103 ? 3.926 11.069 -10.037 1.00 81.19 103 ALA A N 1
ATOM 848 C CA . ALA A 1 103 ? 5.125 10.931 -9.221 1.00 81.19 103 ALA A CA 1
ATOM 849 C C . ALA A 1 103 ? 6.207 11.874 -9.766 1.00 81.19 103 ALA A C 1
ATOM 851 O O . ALA A 1 103 ? 6.177 12.257 -10.940 1.00 81.19 103 ALA A O 1
ATOM 852 N N . SER A 1 104 ? 7.158 12.248 -8.914 1.00 82.56 104 SER A N 1
ATOM 853 C CA . SER A 1 104 ? 8.356 12.984 -9.325 1.00 82.56 104 SER A CA 1
ATOM 854 C C . SER A 1 104 ? 9.162 12.137 -10.316 1.00 82.56 104 SER A C 1
ATOM 856 O O . SER A 1 104 ? 9.433 10.964 -10.062 1.00 82.56 104 SER A O 1
ATOM 858 N N . THR A 1 105 ? 9.557 12.720 -11.453 1.00 81.25 105 THR A N 1
ATOM 859 C CA . THR A 1 105 ? 10.404 12.026 -12.440 1.00 81.25 105 THR A CA 1
ATOM 860 C C . THR A 1 105 ? 11.740 11.624 -11.832 1.00 81.25 105 THR A C 1
ATOM 862 O O . THR A 1 105 ? 12.230 10.538 -12.108 1.00 81.25 105 THR A O 1
ATOM 865 N N . LYS A 1 106 ? 12.277 12.457 -10.932 1.00 82.44 106 LYS A N 1
ATOM 866 C CA . LYS A 1 106 ? 13.481 12.140 -10.170 1.00 82.44 106 LYS A CA 1
ATOM 867 C C . LYS A 1 106 ? 13.276 10.908 -9.287 1.00 82.44 106 LYS A C 1
ATOM 869 O O . LYS A 1 106 ? 14.149 10.060 -9.259 1.00 82.44 106 LYS A O 1
ATOM 874 N N . ASP A 1 107 ? 12.132 10.776 -8.620 1.00 80.38 107 ASP A N 1
ATOM 875 C CA . ASP A 1 107 ? 11.871 9.637 -7.726 1.00 80.38 107 ASP A CA 1
ATOM 876 C C . ASP A 1 107 ? 11.735 8.336 -8.530 1.00 80.38 107 ASP A C 1
ATOM 878 O O . ASP A 1 107 ? 12.176 7.278 -8.091 1.00 80.38 107 ASP A O 1
ATOM 882 N N . ILE A 1 108 ? 11.159 8.417 -9.735 1.00 83.81 108 ILE A N 1
ATOM 883 C CA . ILE A 1 108 ? 11.123 7.305 -10.694 1.00 83.81 108 ILE A CA 1
ATOM 884 C C . ILE A 1 108 ? 12.543 6.936 -11.134 1.00 83.81 108 ILE A C 1
ATOM 886 O O . ILE A 1 108 ? 12.892 5.757 -11.132 1.00 83.81 108 ILE A O 1
ATOM 890 N N . ASP A 1 109 ? 13.359 7.920 -11.511 1.00 83.19 109 ASP A N 1
ATOM 891 C CA . ASP A 1 109 ? 14.724 7.687 -11.983 1.00 83.19 109 ASP A CA 1
ATOM 892 C C . ASP A 1 109 ? 15.620 7.135 -10.868 1.00 83.19 109 ASP A C 1
ATOM 894 O O . ASP A 1 109 ? 16.329 6.153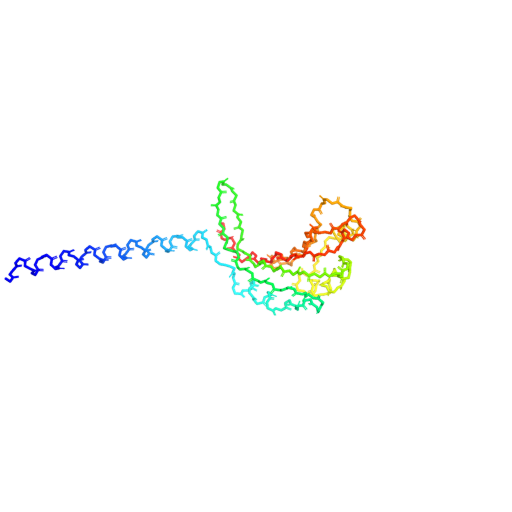 -11.094 1.00 83.19 109 ASP A O 1
ATOM 898 N N . ASP A 1 110 ? 15.531 7.691 -9.660 1.00 80.38 110 ASP A N 1
ATOM 899 C CA . ASP A 1 110 ? 16.226 7.213 -8.465 1.00 80.38 110 ASP A CA 1
ATOM 900 C C . ASP A 1 110 ? 15.793 5.769 -8.160 1.00 80.38 110 ASP A C 1
ATOM 902 O O . ASP A 1 110 ? 16.641 4.887 -8.015 1.00 80.38 110 ASP A O 1
ATOM 906 N N . PHE A 1 111 ? 14.486 5.469 -8.201 1.00 81.25 111 PHE A N 1
ATOM 907 C CA . PHE A 1 111 ? 13.989 4.101 -8.041 1.00 81.25 111 PHE A CA 1
ATOM 908 C C . PHE A 1 111 ? 14.475 3.162 -9.146 1.00 81.25 111 PHE A C 1
ATOM 910 O O . PHE A 1 111 ? 14.614 1.978 -8.889 1.00 81.25 111 PHE A O 1
ATOM 917 N N . ARG A 1 112 ? 14.756 3.622 -10.368 1.00 82.38 112 ARG A N 1
ATOM 918 C CA . ARG A 1 112 ? 15.306 2.756 -11.427 1.00 82.38 112 ARG A CA 1
ATOM 919 C C . ARG A 1 112 ? 16.801 2.504 -11.264 1.00 82.38 112 ARG A C 1
ATOM 921 O O . ARG A 1 112 ? 17.259 1.389 -11.520 1.00 82.38 112 ARG A O 1
ATOM 928 N N . HIS A 1 113 ? 17.553 3.504 -10.812 1.00 77.31 113 HIS A N 1
ATOM 929 C CA . HIS A 1 113 ? 19.015 3.513 -10.895 1.00 77.31 113 HIS A CA 1
ATOM 930 C C . HIS A 1 113 ? 19.743 3.353 -9.550 1.00 77.31 113 HIS A C 1
ATOM 932 O O . HIS A 1 113 ? 20.956 3.144 -9.563 1.00 77.31 113 HIS A O 1
ATOM 938 N N . GLU A 1 114 ? 19.070 3.420 -8.393 1.00 66.25 114 GLU A N 1
ATOM 939 C CA . GLU A 1 114 ? 19.788 3.408 -7.109 1.00 66.25 114 GLU A CA 1
ATOM 940 C C . GLU A 1 114 ? 20.454 2.069 -6.764 1.00 66.25 114 GLU A C 1
ATOM 942 O O . GLU A 1 114 ? 19.978 0.981 -7.108 1.00 66.25 114 GLU A O 1
ATOM 947 N N . THR A 1 115 ? 21.561 2.220 -6.035 1.00 55.16 115 THR A N 1
ATOM 948 C CA . THR A 1 115 ? 22.551 1.232 -5.599 1.00 55.16 115 THR A CA 1
ATOM 949 C C . THR A 1 115 ? 22.220 0.547 -4.270 1.00 55.16 115 THR A C 1
ATOM 951 O O . THR A 1 115 ? 21.539 1.093 -3.406 1.00 55.16 115 THR A O 1
ATOM 954 N N . PHE A 1 116 ? 22.816 -0.633 -4.099 1.00 55.66 116 PHE A N 1
ATOM 955 C CA . PHE A 1 116 ? 22.883 -1.462 -2.894 1.00 55.66 116 PHE A CA 1
ATOM 956 C C . PHE A 1 116 ? 22.815 -0.709 -1.545 1.00 55.66 116 PHE A C 1
ATOM 958 O O . PHE A 1 116 ? 23.596 0.209 -1.294 1.00 55.66 116 PHE A O 1
ATOM 965 N N . GLY A 1 117 ? 21.943 -1.166 -0.636 1.00 52.78 117 GLY A N 1
ATOM 966 C CA . GLY A 1 117 ? 21.927 -0.739 0.772 1.00 52.78 117 GLY A CA 1
ATOM 967 C C . GLY A 1 117 ? 21.044 0.467 1.118 1.00 52.78 117 GLY A C 1
ATOM 968 O O . GLY A 1 117 ? 21.082 0.923 2.260 1.00 52.78 117 GLY A O 1
ATOM 969 N N . LYS A 1 118 ? 20.235 0.974 0.181 1.00 56.91 118 LYS A N 1
ATOM 970 C CA . LYS A 1 118 ? 19.253 2.038 0.438 1.00 56.91 118 LYS A CA 1
ATOM 971 C C . LYS A 1 118 ? 17.819 1.569 0.199 1.00 56.91 118 LYS A C 1
ATOM 973 O O . LYS A 1 118 ? 17.559 0.757 -0.686 1.00 56.91 118 LYS A O 1
ATOM 978 N N . SER A 1 119 ? 16.887 2.096 0.995 1.00 56.62 119 SER A N 1
ATOM 979 C CA . SER A 1 119 ? 15.452 1.951 0.750 1.00 56.62 119 SER A CA 1
ATOM 980 C C . SER A 1 119 ? 15.066 2.793 -0.465 1.00 56.62 119 SER A C 1
ATOM 982 O O . SER A 1 119 ? 15.066 4.021 -0.382 1.00 56.62 119 SER A O 1
ATOM 984 N N . ASN A 1 120 ? 14.730 2.136 -1.570 1.00 63.81 120 ASN A N 1
ATOM 985 C CA . ASN A 1 120 ? 14.272 2.813 -2.779 1.00 63.81 120 ASN A CA 1
ATOM 986 C C . ASN A 1 120 ? 12.776 3.042 -2.654 1.00 63.81 120 ASN A C 1
ATOM 988 O O . ASN A 1 120 ? 12.043 2.076 -2.423 1.00 63.81 120 ASN A O 1
ATOM 992 N N . LEU A 1 121 ? 12.336 4.289 -2.803 1.00 75.94 121 LEU A N 1
ATOM 993 C CA . LEU A 1 121 ? 10.926 4.630 -2.721 1.00 75.94 121 LEU A CA 1
ATOM 994 C C . LEU A 1 121 ? 10.503 5.526 -3.878 1.00 75.94 121 LEU A C 1
ATOM 996 O O . LEU A 1 121 ? 11.202 6.472 -4.223 1.00 75.94 121 LEU A O 1
ATOM 1000 N N . VAL A 1 122 ? 9.338 5.235 -4.446 1.00 74.62 122 VAL A N 1
ATOM 1001 C CA . VAL A 1 122 ? 8.641 6.145 -5.358 1.00 74.62 122 VAL A CA 1
ATOM 1002 C C . VAL A 1 122 ? 7.271 6.452 -4.774 1.00 74.62 122 VAL A C 1
ATOM 1004 O O . VAL A 1 122 ? 6.532 5.542 -4.386 1.00 74.62 122 VAL A O 1
ATOM 1007 N N . VAL A 1 123 ? 6.956 7.742 -4.671 1.00 80.44 123 VAL A N 1
ATOM 1008 C CA . VAL A 1 123 ? 5.707 8.234 -4.087 1.00 80.44 123 VAL A CA 1
ATOM 1009 C C . VAL A 1 123 ? 4.831 8.799 -5.189 1.00 80.44 123 VAL A C 1
ATOM 1011 O O . VAL A 1 123 ? 5.250 9.667 -5.953 1.00 80.44 123 VAL A O 1
ATOM 1014 N N . PHE A 1 124 ? 3.591 8.330 -5.236 1.00 81.75 124 PHE A N 1
ATOM 1015 C CA . PHE A 1 124 ? 2.552 8.908 -6.075 1.00 81.75 124 PHE A CA 1
ATOM 1016 C C . PHE A 1 124 ? 1.538 9.611 -5.186 1.00 81.75 124 PHE A C 1
ATOM 1018 O O . PHE A 1 124 ? 1.081 9.020 -4.207 1.00 81.75 124 PHE A O 1
ATOM 1025 N N . GLU A 1 125 ? 1.165 10.842 -5.531 1.00 79.44 125 GLU A N 1
ATOM 1026 C CA . GLU A 1 125 ? 0.185 11.626 -4.777 1.00 79.44 125 GLU A CA 1
ATOM 1027 C C . GLU A 1 125 ? -0.879 12.231 -5.695 1.00 79.44 125 GLU A C 1
ATOM 1029 O O . GLU A 1 125 ? -0.565 12.962 -6.634 1.00 79.44 125 GLU A O 1
ATOM 1034 N N . ASN A 1 126 ? -2.154 11.962 -5.383 1.00 74.94 126 ASN A N 1
ATOM 1035 C CA . ASN A 1 126 ? -3.290 12.569 -6.084 1.00 74.94 126 ASN A CA 1
ATOM 1036 C C . ASN A 1 126 ? -3.669 13.917 -5.455 1.00 74.94 126 ASN A C 1
ATOM 1038 O O . ASN A 1 126 ? -3.561 14.091 -4.244 1.00 74.94 126 ASN A O 1
ATOM 1042 N N . LEU A 1 127 ? -4.294 14.802 -6.237 1.00 60.62 127 LEU A N 1
ATOM 1043 C CA . LEU A 1 127 ? -5.006 16.012 -5.791 1.00 60.62 127 LEU A CA 1
ATOM 1044 C C . LEU A 1 127 ? -5.951 15.769 -4.606 1.00 60.62 127 LEU A C 1
ATOM 1046 O O . LEU A 1 127 ? -6.187 16.654 -3.788 1.00 60.62 127 LEU A O 1
ATOM 1050 N N . GLN A 1 128 ? -6.483 14.554 -4.494 1.00 66.38 128 GLN A N 1
ATOM 1051 C CA . GLN A 1 128 ? -7.339 14.149 -3.387 1.00 66.38 128 GLN A CA 1
ATOM 1052 C C . GLN A 1 128 ? -6.565 13.589 -2.166 1.00 66.38 128 GLN A C 1
ATOM 1054 O O . GLN A 1 128 ? -7.146 12.847 -1.365 1.00 66.38 128 GLN A O 1
ATOM 1059 N N . LYS A 1 129 ? -5.265 13.903 -2.053 1.00 76.31 129 LYS A N 1
ATOM 1060 C CA . LYS A 1 129 ? -4.342 13.604 -0.941 1.00 76.31 129 LYS A CA 1
ATOM 1061 C C . LYS A 1 129 ? -4.224 12.123 -0.561 1.00 76.31 129 LYS A C 1
ATOM 1063 O O . LYS A 1 129 ? -4.030 11.791 0.611 1.00 76.31 129 LYS A O 1
ATOM 1068 N N . CYS A 1 130 ? -4.366 11.223 -1.531 1.00 83.81 130 CYS A N 1
ATOM 1069 C CA . CYS A 1 130 ? -3.954 9.833 -1.354 1.00 83.81 130 CYS A CA 1
ATOM 1070 C C . CYS A 1 130 ? -2.510 9.680 -1.793 1.00 83.81 130 CYS A C 1
ATOM 1072 O O . CYS A 1 130 ? -2.159 10.188 -2.856 1.00 83.81 130 CYS A O 1
ATOM 1074 N N . TYR A 1 131 ? -1.721 8.963 -0.998 1.00 87.38 131 TYR A N 1
ATOM 1075 C CA . TYR A 1 131 ? -0.378 8.544 -1.367 1.00 87.38 131 TYR A CA 1
ATOM 1076 C C . TYR A 1 131 ? -0.337 7.040 -1.610 1.00 87.38 131 TYR A C 1
ATOM 1078 O O . TYR A 1 131 ? -1.069 6.278 -0.972 1.00 87.38 131 TYR A O 1
ATOM 1086 N N . ILE A 1 132 ? 0.563 6.620 -2.483 1.00 89.38 132 ILE A N 1
ATOM 1087 C CA . ILE A 1 132 ? 1.116 5.275 -2.431 1.00 89.38 132 ILE A CA 1
ATOM 1088 C C . ILE A 1 132 ? 2.626 5.366 -2.553 1.00 89.38 132 ILE A C 1
ATOM 1090 O O . ILE A 1 132 ? 3.144 6.095 -3.399 1.00 89.38 132 ILE A O 1
ATOM 1094 N N . GLN A 1 133 ? 3.319 4.643 -1.687 1.00 89.44 133 GLN A N 1
ATOM 1095 C CA . GLN A 1 133 ? 4.766 4.526 -1.706 1.00 89.44 133 GLN A CA 1
ATOM 1096 C C . GLN A 1 133 ? 5.134 3.080 -2.013 1.00 89.44 133 GLN A C 1
ATOM 1098 O O . GLN A 1 133 ? 4.812 2.193 -1.224 1.00 89.44 133 GLN A O 1
ATOM 1103 N N . LEU A 1 134 ? 5.797 2.844 -3.145 1.00 89.00 134 LEU A N 1
ATOM 1104 C CA . LEU A 1 134 ? 6.393 1.544 -3.454 1.00 89.00 134 LEU A CA 1
ATOM 1105 C C . LEU A 1 134 ? 7.804 1.502 -2.879 1.00 89.00 134 LEU A C 1
ATOM 1107 O O . LEU A 1 134 ? 8.619 2.352 -3.218 1.00 89.00 134 LEU A O 1
ATOM 1111 N N . ASN A 1 135 ? 8.081 0.499 -2.053 1.00 86.44 135 ASN A N 1
ATOM 1112 C CA . ASN A 1 135 ? 9.385 0.227 -1.471 1.00 86.44 135 ASN A CA 1
ATOM 1113 C C . ASN A 1 135 ? 9.922 -1.116 -1.953 1.00 86.44 135 ASN A C 1
ATOM 1115 O O . ASN A 1 135 ? 9.158 -2.055 -2.183 1.00 86.44 135 ASN A O 1
ATOM 1119 N N . ASN A 1 136 ? 11.243 -1.230 -2.019 1.00 83.62 136 ASN A N 1
ATOM 1120 C CA . ASN A 1 136 ? 11.937 -2.505 -2.151 1.00 83.62 136 ASN A CA 1
ATOM 1121 C C . ASN A 1 136 ? 12.842 -2.716 -0.928 1.00 83.62 136 ASN A C 1
ATOM 1123 O O . ASN A 1 136 ? 13.714 -1.892 -0.643 1.00 83.62 136 ASN A O 1
ATOM 1127 N N . PHE A 1 137 ? 12.601 -3.804 -0.197 1.00 73.00 137 PHE A N 1
ATOM 1128 C CA . PHE A 1 137 ? 13.435 -4.272 0.900 1.00 73.00 137 PHE A CA 1
ATOM 1129 C C . PHE A 1 137 ? 14.418 -5.303 0.356 1.00 73.00 137 PHE A C 1
ATOM 1131 O O . PHE A 1 137 ? 14.050 -6.404 -0.055 1.00 73.00 137 PHE A O 1
ATOM 1138 N N . TYR A 1 138 ? 15.691 -4.931 0.376 1.00 65.88 138 TYR A N 1
ATOM 1139 C CA . TYR A 1 138 ? 16.779 -5.801 -0.034 1.00 65.88 138 TYR A CA 1
ATOM 1140 C C . TYR A 1 138 ? 16.827 -7.070 0.834 1.00 65.88 138 TYR A C 1
ATOM 1142 O O . TYR A 1 138 ? 16.992 -6.989 2.053 1.00 65.88 138 TYR A O 1
ATOM 1150 N N . GLN A 1 139 ? 16.734 -8.240 0.200 1.00 59.62 139 GLN A N 1
ATOM 1151 C CA . GLN A 1 139 ? 17.024 -9.543 0.823 1.00 59.62 139 GLN A CA 1
ATOM 1152 C C . GLN A 1 139 ? 17.988 -10.406 -0.020 1.00 59.62 139 GLN A C 1
ATOM 1154 O O . GLN A 1 139 ? 18.161 -11.592 0.253 1.00 59.62 139 GLN A O 1
ATOM 1159 N N . GLY A 1 140 ? 18.605 -9.832 -1.060 1.00 54.50 140 GLY A N 1
ATOM 1160 C CA . GLY A 1 140 ? 19.401 -10.563 -2.052 1.00 54.50 140 GLY A CA 1
ATOM 1161 C C . GLY A 1 140 ? 20.880 -10.767 -1.699 1.00 54.50 140 GLY A C 1
ATOM 1162 O O . GLY A 1 140 ? 21.338 -10.500 -0.587 1.00 54.50 140 GLY A O 1
ATOM 1163 N N . THR A 1 141 ? 21.645 -11.241 -2.683 1.00 57.38 141 THR A N 1
ATOM 1164 C CA . THR A 1 141 ? 23.116 -11.153 -2.748 1.00 57.38 141 THR A CA 1
ATOM 1165 C C . THR A 1 141 ? 23.519 -9.955 -3.622 1.00 57.38 141 THR A C 1
ATOM 1167 O O . THR A 1 141 ? 22.665 -9.358 -4.278 1.00 57.38 141 THR A O 1
ATOM 1170 N N . ILE A 1 142 ? 24.813 -9.606 -3.673 1.00 60.44 142 ILE A N 1
ATOM 1171 C CA . ILE A 1 142 ? 25.333 -8.500 -4.511 1.00 60.44 142 ILE A CA 1
ATOM 1172 C C . ILE A 1 142 ? 24.895 -8.629 -5.985 1.00 60.44 142 ILE A C 1
ATOM 1174 O O . ILE A 1 142 ? 24.647 -7.615 -6.624 1.00 60.44 142 ILE A O 1
ATOM 1178 N N . ASP A 1 143 ? 24.716 -9.849 -6.499 1.00 57.66 143 ASP A N 1
ATOM 1179 C CA . ASP A 1 143 ? 24.347 -10.105 -7.901 1.00 57.66 143 ASP A CA 1
ATOM 1180 C C . ASP A 1 143 ? 22.836 -9.999 -8.196 1.00 57.66 143 ASP A C 1
ATOM 1182 O O . ASP A 1 143 ? 22.431 -10.057 -9.355 1.00 57.66 143 ASP A O 1
ATOM 1186 N N . LYS A 1 144 ? 21.986 -9.881 -7.166 1.00 66.19 144 LYS A N 1
ATOM 1187 C CA . LYS A 1 144 ? 20.511 -9.819 -7.269 1.00 66.19 144 LYS A CA 1
ATOM 1188 C C . LYS A 1 144 ? 19.938 -8.773 -6.316 1.00 66.19 144 LYS A C 1
ATOM 1190 O O . LYS A 1 144 ? 19.014 -9.037 -5.546 1.00 66.19 144 LYS A O 1
ATOM 1195 N N . TYR A 1 145 ? 20.563 -7.600 -6.300 1.00 65.06 145 TYR A N 1
ATOM 1196 C CA . TYR A 1 145 ? 20.304 -6.581 -5.287 1.00 65.06 145 TYR A CA 1
ATOM 1197 C C . TYR A 1 145 ? 18.998 -5.806 -5.478 1.00 65.06 145 TYR A C 1
ATOM 1199 O O . TYR A 1 145 ? 18.600 -5.056 -4.592 1.00 65.06 145 TYR A O 1
ATOM 1207 N N . ASP A 1 146 ? 18.339 -5.974 -6.616 1.00 69.25 146 ASP A N 1
ATOM 1208 C CA . ASP A 1 146 ? 17.095 -5.308 -6.982 1.00 69.25 146 ASP A CA 1
ATOM 1209 C C . ASP A 1 146 ? 15.881 -6.250 -6.944 1.00 69.25 146 ASP A C 1
ATOM 1211 O O . ASP A 1 146 ? 14.823 -5.869 -7.437 1.00 69.25 146 ASP A O 1
ATOM 1215 N N . GLN A 1 147 ? 16.034 -7.449 -6.363 1.00 76.81 147 GLN A N 1
ATOM 1216 C CA . GLN A 1 147 ? 15.017 -8.502 -6.232 1.00 76.81 147 GLN A CA 1
ATOM 1217 C C . GLN A 1 147 ? 14.704 -8.787 -4.752 1.00 76.81 147 GLN A C 1
ATOM 1219 O O . GLN A 1 147 ? 15.480 -8.440 -3.855 1.00 76.81 147 GLN A O 1
ATOM 1224 N N . GLY A 1 148 ? 13.590 -9.471 -4.479 1.00 82.06 148 GLY A N 1
ATOM 1225 C CA . GLY A 1 148 ? 13.232 -9.925 -3.135 1.00 82.06 148 GLY A CA 1
ATOM 1226 C C . GLY A 1 148 ? 11.887 -9.382 -2.675 1.00 82.06 148 GLY A C 1
ATOM 1227 O O . GLY A 1 148 ? 10.865 -9.648 -3.304 1.00 82.06 148 GLY A O 1
ATOM 1228 N N . GLN A 1 149 ? 11.881 -8.664 -1.554 1.00 87.25 149 GLN A N 1
ATOM 1229 C CA . GLN A 1 149 ? 10.654 -8.194 -0.924 1.00 87.25 149 GLN A CA 1
ATOM 1230 C C . GLN A 1 149 ? 10.329 -6.757 -1.330 1.00 87.25 149 GLN A C 1
ATOM 1232 O O . GLN A 1 149 ? 11.190 -5.881 -1.375 1.00 87.25 149 GLN A O 1
ATOM 1237 N N . TYR A 1 150 ? 9.054 -6.489 -1.565 1.00 89.38 150 TYR A N 1
ATOM 1238 C CA . TYR A 1 150 ? 8.520 -5.173 -1.872 1.00 89.38 150 TYR A CA 1
ATOM 1239 C C . TYR A 1 150 ? 7.375 -4.846 -0.927 1.00 89.38 150 TYR A C 1
ATOM 1241 O O . TYR A 1 150 ? 6.713 -5.742 -0.392 1.00 89.38 150 TYR A O 1
ATOM 1249 N N . SER A 1 151 ? 7.117 -3.552 -0.744 1.00 90.25 151 SER A N 1
ATOM 1250 C CA . SER A 1 151 ? 5.900 -3.119 -0.077 1.00 90.25 151 SER A CA 1
ATOM 1251 C C . SER A 1 151 ? 5.234 -1.911 -0.704 1.00 90.25 151 SER A C 1
ATOM 1253 O O . SER A 1 151 ? 5.890 -1.054 -1.291 1.00 90.25 151 SER A O 1
ATOM 1255 N N . PHE A 1 152 ? 3.920 -1.831 -0.515 1.00 90.06 152 PHE A N 1
ATOM 1256 C CA . PHE A 1 152 ? 3.161 -0.601 -0.655 1.00 90.06 152 PHE A CA 1
ATOM 1257 C C . PHE A 1 152 ? 2.833 -0.048 0.710 1.00 90.06 152 PHE A C 1
ATOM 1259 O O . PHE A 1 152 ? 2.400 -0.784 1.595 1.00 90.06 152 PHE A O 1
ATOM 1266 N N . ASP A 1 153 ? 2.969 1.259 0.838 1.00 90.19 153 ASP A N 1
ATOM 1267 C CA . ASP A 1 153 ? 2.347 2.006 1.910 1.00 90.19 153 ASP A CA 1
ATOM 1268 C C . ASP A 1 153 ? 1.294 2.941 1.305 1.00 90.19 153 ASP A C 1
ATOM 1270 O O . ASP A 1 153 ? 1.624 3.849 0.539 1.00 90.19 153 ASP A O 1
ATOM 1274 N N . LEU A 1 154 ? 0.020 2.645 1.573 1.00 90.50 154 LEU A N 1
ATOM 1275 C CA . LEU A 1 154 ? -1.145 3.303 0.984 1.00 90.50 154 LEU A CA 1
ATOM 1276 C C . LEU A 1 154 ? -1.979 3.989 2.066 1.00 90.50 154 LEU A C 1
ATOM 1278 O O . LEU A 1 154 ? -2.529 3.341 2.957 1.00 90.50 154 LEU A O 1
ATOM 1282 N N . ARG A 1 155 ? -2.173 5.300 1.924 1.00 88.38 155 ARG A N 1
ATOM 1283 C CA . ARG A 1 155 ? -3.029 6.117 2.797 1.00 88.38 155 ARG A CA 1
ATOM 1284 C C . ARG A 1 155 ? -3.751 7.175 1.999 1.00 88.38 155 ARG A C 1
ATOM 1286 O O . ARG A 1 155 ? -3.171 7.806 1.121 1.00 88.38 155 ARG A O 1
ATOM 1293 N N . CYS A 1 156 ? -4.992 7.435 2.362 1.00 86.19 156 CYS A N 1
ATOM 1294 C CA . CYS A 1 156 ? -5.665 8.662 1.983 1.00 86.19 156 CYS A CA 1
ATOM 1295 C C . CYS A 1 156 ? -5.724 9.583 3.186 1.00 86.19 156 CYS A C 1
ATOM 1297 O O . CYS A 1 156 ? -6.111 9.172 4.280 1.00 86.19 156 CYS A O 1
ATOM 1299 N N . ARG A 1 157 ? -5.321 10.839 2.991 1.00 74.88 157 ARG A N 1
ATOM 1300 C CA . ARG A 1 157 ? -5.535 11.889 3.980 1.00 74.88 157 ARG A CA 1
ATOM 1301 C C . ARG A 1 157 ? -7.002 12.302 3.893 1.00 74.88 157 ARG A C 1
ATOM 1303 O O . ARG A 1 157 ? -7.325 13.347 3.336 1.00 74.88 157 ARG A O 1
ATOM 1310 N N . ASP A 1 158 ? -7.866 11.443 4.416 1.00 66.69 158 ASP A N 1
ATOM 1311 C CA . ASP A 1 158 ? -9.261 11.771 4.675 1.00 66.69 158 ASP A CA 1
ATOM 1312 C C . ASP A 1 158 ? -9.271 12.622 5.941 1.00 66.69 158 ASP A C 1
ATOM 1314 O O . ASP A 1 158 ? -9.405 12.134 7.055 1.00 66.69 158 ASP A O 1
ATOM 1318 N N . ASP A 1 159 ? -8.977 13.900 5.739 1.00 52.12 159 ASP A N 1
ATOM 1319 C CA . ASP A 1 159 ? -9.287 14.980 6.657 1.00 52.12 159 ASP A CA 1
ATOM 1320 C C . ASP A 1 159 ? -8.741 14.759 8.076 1.00 52.12 159 ASP A C 1
ATOM 1322 O O . ASP A 1 159 ? -9.465 14.472 9.031 1.00 52.12 159 ASP A O 1
ATOM 1326 N N . LEU A 1 160 ? -7.442 15.031 8.243 1.00 44.72 160 LEU A N 1
ATOM 1327 C CA . LEU A 1 160 ? -6.997 15.689 9.470 1.00 44.72 160 LEU A CA 1
ATOM 1328 C C . LEU A 1 160 ? -7.855 16.955 9.609 1.00 44.72 160 LEU A C 1
ATOM 1330 O O . LEU A 1 160 ? -7.565 17.975 8.982 1.00 44.72 160 LEU A O 1
ATOM 1334 N N . LYS A 1 161 ? -8.953 16.869 10.363 1.00 36.75 161 LYS A N 1
ATOM 1335 C CA . LYS A 1 161 ? -9.595 18.040 10.949 1.00 36.75 161 LYS A CA 1
ATOM 1336 C C . LYS A 1 161 ? -8.581 18.603 11.945 1.00 36.75 161 LYS A C 1
ATOM 1338 O O . LYS A 1 161 ? -8.525 18.129 13.076 1.00 36.75 161 LYS A O 1
ATOM 1343 N N . TYR A 1 162 ? -7.716 19.502 11.482 1.00 37.34 162 TYR A N 1
ATOM 1344 C CA . TYR A 1 162 ? -6.994 20.415 12.364 1.00 37.34 162 TYR A CA 1
ATOM 1345 C C . TYR A 1 162 ? -7.934 21.547 12.762 1.00 37.34 162 TYR A C 1
ATOM 1347 O O . TYR A 1 162 ? -8.633 22.057 11.854 1.00 37.34 162 TYR A O 1
#

Organism: NCBI:txid1797707

Radius of gyration: 22.99 Å; chains: 1; bounding box: 57×36×68 Å

Sequence (162 aa):
MKRIVIVLFFLILISILILIGFLNIRKIYYEHNPLPSERTRAIRDSIPRYPNATRWEIEAHRGGCNWGSCSPPAYLIFFDTTDSRNEVLDFYLPVFLKNFGSASTKDIDDFRHETFGKSNLVVFENLQKCYIQLNNFYQGTIDKYDQGQYSFDLRCRDDLKY

pLDDT: mean 82.35, std 12.79, range [36.75, 96.94]